Protein AF-A0A952UAF5-F1 (afdb_monomer)

pLDDT: mean 77.34, std 15.53, range [44.44, 97.75]

Structure (mmCIF, N/CA/C/O backbone):
data_AF-A0A952UAF5-F1
#
_entry.id   AF-A0A952UAF5-F1
#
loop_
_atom_site.group_PDB
_atom_site.id
_atom_site.type_symbol
_atom_site.label_atom_id
_atom_site.label_alt_id
_atom_site.label_comp_id
_atom_site.label_asym_id
_atom_site.label_entity_id
_atom_site.label_seq_id
_atom_site.pdbx_PDB_ins_code
_atom_site.Cartn_x
_atom_site.Cartn_y
_atom_site.Cartn_z
_atom_site.occupancy
_atom_site.B_iso_or_equiv
_atom_site.auth_seq_id
_atom_site.auth_comp_id
_atom_site.auth_asym_id
_atom_site.auth_atom_id
_atom_site.pdbx_PDB_model_num
ATOM 1 N N . MET A 1 1 ? -40.454 22.229 31.093 1.00 59.84 1 MET A N 1
ATOM 2 C CA . MET A 1 1 ? -40.268 20.879 30.521 1.00 59.84 1 MET A CA 1
ATOM 3 C C . MET A 1 1 ? -39.071 20.956 29.584 1.00 59.84 1 MET A C 1
ATOM 5 O O . MET A 1 1 ? -39.206 21.376 28.447 1.00 59.84 1 MET A O 1
ATOM 9 N N . THR A 1 2 ? -37.873 20.735 30.117 1.00 60.53 2 THR A N 1
ATOM 10 C CA . THR A 1 2 ? -36.598 20.892 29.404 1.00 60.53 2 THR A CA 1
ATOM 11 C C . THR A 1 2 ? -36.138 19.525 28.920 1.00 60.53 2 THR A C 1
ATOM 13 O O . THR A 1 2 ? -35.798 18.661 29.723 1.00 60.53 2 THR A O 1
ATOM 16 N N . THR A 1 3 ? -36.164 19.313 27.608 1.00 67.00 3 THR A N 1
ATOM 17 C CA . THR A 1 3 ? -35.594 18.133 26.954 1.00 67.00 3 THR A CA 1
ATOM 18 C C . THR A 1 3 ? -34.072 18.268 26.954 1.00 67.00 3 THR A C 1
ATOM 20 O O . THR A 1 3 ? -33.513 18.922 26.073 1.00 67.00 3 THR A O 1
ATOM 23 N N . GLU A 1 4 ? -33.388 17.705 27.955 1.00 57.34 4 GLU A N 1
ATOM 24 C CA . GLU A 1 4 ? -31.940 17.503 27.848 1.00 57.34 4 GLU A CA 1
ATOM 25 C C . GLU A 1 4 ? -31.680 16.576 26.643 1.00 57.34 4 GLU A C 1
ATOM 27 O O . GLU A 1 4 ? -32.235 15.474 26.590 1.00 57.34 4 GLU A O 1
ATOM 32 N N . PRO A 1 5 ? -30.872 16.992 25.650 1.00 66.62 5 PRO A N 1
ATOM 33 C CA . PRO A 1 5 ? -30.435 16.081 24.605 1.00 66.62 5 PRO A CA 1
ATOM 34 C C . PRO A 1 5 ? -29.603 14.964 25.253 1.00 66.62 5 PRO A C 1
ATOM 36 O O . PRO A 1 5 ? -28.838 15.243 26.181 1.00 66.62 5 PRO A O 1
ATOM 39 N N . PRO A 1 6 ? -29.722 13.704 24.800 1.00 64.06 6 PRO A N 1
ATOM 40 C CA . PRO A 1 6 ? -29.033 12.588 25.433 1.00 64.06 6 PRO A CA 1
ATOM 41 C C . PRO A 1 6 ? -27.515 12.806 25.401 1.00 64.06 6 PRO A C 1
ATOM 43 O O . PRO A 1 6 ? -26.874 12.718 24.349 1.00 64.06 6 PRO A O 1
ATOM 46 N N . ARG A 1 7 ? -26.961 13.101 26.585 1.00 62.56 7 ARG A N 1
ATOM 47 C CA . ARG A 1 7 ? -25.530 13.134 26.888 1.00 62.56 7 ARG A CA 1
ATOM 48 C C . ARG A 1 7 ? -24.892 11.793 26.537 1.00 62.56 7 ARG A C 1
ATOM 50 O O . ARG A 1 7 ? -25.399 10.728 26.877 1.00 62.56 7 ARG A O 1
ATOM 57 N N . ASP A 1 8 ? -23.734 11.897 25.898 1.00 54.72 8 ASP A N 1
ATOM 58 C CA . ASP A 1 8 ? -22.646 10.931 25.962 1.00 54.72 8 ASP A CA 1
ATOM 59 C C . ASP A 1 8 ? -22.986 9.482 25.605 1.00 54.72 8 ASP A C 1
ATOM 61 O O . ASP A 1 8 ? -22.924 8.560 26.420 1.00 54.72 8 ASP A O 1
ATOM 65 N N . ARG A 1 9 ? -23.091 9.223 24.294 1.00 57.31 9 ARG A N 1
ATOM 66 C CA . ARG A 1 9 ? -22.448 8.009 23.772 1.00 57.31 9 ARG A CA 1
ATOM 67 C C . ARG A 1 9 ? -20.955 8.155 24.038 1.00 57.31 9 ARG A C 1
ATOM 69 O O . ARG A 1 9 ? -20.233 8.688 23.196 1.00 57.31 9 ARG A O 1
ATOM 76 N N . ALA A 1 10 ? -20.540 7.726 25.228 1.00 51.97 10 ALA A N 1
ATOM 77 C CA . ALA A 1 10 ? -19.164 7.642 25.677 1.00 51.97 10 ALA A CA 1
ATOM 78 C C . ALA A 1 10 ? -18.292 7.208 24.498 1.00 51.97 10 ALA A C 1
ATOM 80 O O . ALA A 1 10 ? -18.391 6.080 24.001 1.00 51.97 10 ALA A O 1
ATOM 81 N N . GLN A 1 11 ? -17.506 8.155 23.990 1.00 57.12 11 GLN A N 1
ATOM 82 C CA . GLN A 1 11 ? -16.580 7.929 22.898 1.00 57.12 11 GLN A CA 1
ATOM 83 C C . GLN A 1 11 ? -15.496 7.019 23.456 1.00 57.12 11 GLN A C 1
ATOM 85 O O . GLN A 1 11 ? -14.495 7.488 23.989 1.00 57.12 11 GLN A O 1
ATOM 90 N N . ARG A 1 12 ? -15.730 5.702 23.413 1.00 60.28 12 ARG A N 1
ATOM 91 C CA . ARG A 1 12 ? -14.706 4.729 23.778 1.00 60.28 12 ARG A CA 1
ATOM 92 C C . ARG A 1 12 ? -13.458 5.097 22.975 1.00 60.28 12 ARG A C 1
ATOM 94 O O . ARG A 1 12 ? -13.582 5.243 21.754 1.00 60.28 12 ARG A O 1
ATOM 101 N N . PRO A 1 13 ? -12.298 5.290 23.624 1.00 64.38 13 PRO A N 1
ATOM 102 C CA . PRO A 1 13 ? -11.090 5.676 22.919 1.00 64.38 13 PRO A CA 1
ATOM 103 C C . PRO A 1 13 ? -10.838 4.645 21.821 1.00 64.38 13 PRO A C 1
ATOM 105 O O . PRO A 1 13 ? -10.701 3.450 22.095 1.00 64.38 13 PRO A O 1
ATOM 108 N N . LEU A 1 14 ? -10.850 5.103 20.566 1.00 69.25 14 LEU A N 1
ATOM 109 C CA . LEU A 1 14 ? -10.551 4.281 19.399 1.00 69.25 14 LEU A CA 1
ATOM 110 C C . LEU A 1 14 ? -9.055 3.967 19.437 1.00 69.25 14 LEU A C 1
ATOM 112 O O . LEU A 1 14 ? -8.244 4.630 18.798 1.00 69.25 14 LEU A O 1
ATOM 116 N N . ARG A 1 15 ? -8.672 2.976 20.243 1.00 79.31 15 ARG A N 1
ATOM 117 C CA . ARG A 1 15 ? -7.302 2.476 20.274 1.00 79.31 15 ARG A CA 1
ATOM 118 C C . ARG A 1 15 ? -7.029 1.771 18.951 1.00 79.31 15 ARG A C 1
ATOM 120 O O . ARG A 1 15 ? -7.665 0.761 18.640 1.00 79.31 15 ARG A O 1
ATOM 127 N N . VAL A 1 16 ? -6.109 2.329 18.163 1.00 79.50 16 VAL A N 1
ATOM 128 C CA . VAL A 1 16 ? -5.580 1.652 16.977 1.00 79.50 16 VAL A CA 1
ATOM 129 C C . VAL A 1 16 ? -4.861 0.395 17.463 1.00 79.50 16 VAL A C 1
ATOM 131 O O . VAL A 1 16 ? -3.993 0.504 18.333 1.00 79.50 16 VAL A O 1
ATOM 134 N N . PRO A 1 17 ? -5.195 -0.796 16.953 1.00 86.44 17 PRO A N 1
ATOM 135 C CA . PRO A 1 17 ? -4.418 -1.973 17.287 1.00 86.44 17 PRO A CA 1
ATOM 136 C C . PRO A 1 17 ? -3.000 -1.841 16.713 1.00 86.44 17 PRO A C 1
ATOM 138 O O . PRO A 1 17 ? -2.826 -1.487 15.549 1.00 86.44 17 PRO A O 1
ATOM 141 N N . TRP A 1 18 ? -1.981 -2.135 17.521 1.00 88.62 18 TRP A N 1
ATOM 142 C CA . TRP A 1 18 ? -0.565 -1.991 17.146 1.00 88.62 18 TRP A CA 1
ATOM 143 C C . TRP A 1 18 ? -0.175 -2.805 15.900 1.00 88.62 18 TRP A C 1
ATOM 145 O O . TRP A 1 18 ? 0.669 -2.376 15.121 1.00 88.62 18 TRP A O 1
ATOM 155 N N . TRP A 1 19 ? -0.823 -3.948 15.655 1.00 87.88 19 TRP A N 1
ATOM 156 C CA . TRP A 1 19 ? -0.557 -4.761 14.467 1.00 87.88 19 TRP A CA 1
ATOM 157 C C . TRP A 1 19 ? -0.957 -4.049 13.164 1.00 87.88 19 TRP A C 1
ATOM 159 O O . TRP A 1 19 ? -0.314 -4.260 12.141 1.00 87.88 19 TRP A O 1
ATOM 169 N N . LEU A 1 20 ? -1.970 -3.169 13.189 1.00 88.19 20 LEU A N 1
ATOM 170 C CA . LEU A 1 20 ? -2.389 -2.407 12.006 1.00 88.19 20 LEU A CA 1
ATOM 171 C C . LEU A 1 20 ? -1.316 -1.392 11.608 1.00 88.19 20 LEU A C 1
ATOM 173 O O . LEU A 1 20 ? -1.075 -1.173 10.426 1.00 88.19 20 LEU A O 1
ATOM 177 N N . TRP A 1 21 ? -0.637 -0.813 12.598 1.00 90.88 21 TRP A N 1
ATOM 178 C CA . TRP A 1 21 ? 0.505 0.064 12.374 1.00 90.88 21 TRP A CA 1
ATOM 179 C C . TRP A 1 21 ? 1.653 -0.647 11.682 1.00 90.88 21 TRP A C 1
ATOM 181 O O . TRP A 1 21 ? 2.178 -0.148 10.690 1.00 90.88 21 TRP A O 1
ATOM 191 N N . ILE A 1 22 ? 2.002 -1.831 12.182 1.00 90.75 22 ILE A N 1
ATOM 192 C CA . ILE A 1 22 ? 3.043 -2.655 11.574 1.00 90.75 22 ILE A CA 1
ATOM 193 C C . ILE A 1 22 ? 2.645 -3.038 10.152 1.00 90.75 22 ILE A C 1
ATOM 195 O O . ILE A 1 22 ? 3.459 -2.888 9.250 1.00 90.75 22 ILE A O 1
ATOM 199 N N . ALA A 1 23 ? 1.395 -3.452 9.929 1.00 88.62 23 ALA A N 1
ATOM 200 C CA . ALA A 1 23 ? 0.910 -3.778 8.593 1.00 88.62 23 ALA A CA 1
ATOM 201 C C . ALA A 1 23 ? 1.068 -2.592 7.628 1.00 88.62 23 ALA A C 1
ATOM 203 O O . ALA A 1 23 ? 1.625 -2.758 6.548 1.00 88.62 23 ALA A O 1
ATOM 204 N N . LEU A 1 24 ? 0.658 -1.382 8.025 1.00 92.75 24 LEU A N 1
ATOM 205 C CA . LEU A 1 24 ? 0.815 -0.188 7.189 1.00 92.75 24 LEU A CA 1
ATOM 206 C C . LEU A 1 24 ? 2.280 0.142 6.902 1.00 92.75 24 LEU A C 1
ATOM 208 O O . LEU A 1 24 ? 2.617 0.423 5.755 1.00 92.75 24 LEU A O 1
ATOM 212 N N . LEU A 1 25 ? 3.151 0.073 7.910 1.00 92.62 25 LEU A N 1
ATOM 213 C CA . LEU A 1 25 ? 4.583 0.319 7.731 1.00 92.62 25 LEU A CA 1
ATOM 214 C C . LEU A 1 25 ? 5.225 -0.705 6.793 1.00 92.62 25 LEU A C 1
ATOM 216 O O . LEU A 1 25 ? 5.987 -0.323 5.909 1.00 92.62 25 LEU A O 1
ATOM 220 N N . VAL A 1 26 ? 4.887 -1.986 6.946 1.00 91.12 26 VAL A N 1
ATOM 221 C CA . VAL A 1 26 ? 5.370 -3.059 6.070 1.00 91.12 26 VAL A CA 1
ATOM 222 C C . VAL A 1 26 ? 4.901 -2.835 4.636 1.00 91.12 26 VAL A C 1
ATOM 224 O O . VAL A 1 26 ? 5.706 -2.947 3.717 1.00 91.12 26 VAL A O 1
ATOM 227 N N . LEU A 1 27 ? 3.634 -2.464 4.426 1.00 92.19 27 LEU A N 1
ATOM 228 C CA . LEU A 1 27 ? 3.119 -2.172 3.088 1.00 92.19 27 LEU A CA 1
ATOM 229 C C . LEU A 1 27 ? 3.809 -0.951 2.467 1.00 92.19 27 LEU A C 1
ATOM 231 O O . LEU A 1 27 ? 4.223 -1.006 1.312 1.00 92.19 27 LEU A O 1
ATOM 235 N N . VAL A 1 28 ? 3.994 0.133 3.223 1.00 95.44 28 VAL A N 1
ATOM 236 C CA . VAL A 1 28 ? 4.730 1.321 2.756 1.00 95.44 28 VAL A CA 1
ATOM 237 C C . VAL A 1 28 ? 6.167 0.956 2.377 1.00 95.44 28 VAL A C 1
ATOM 239 O O . VAL A 1 28 ? 6.628 1.326 1.296 1.00 95.44 28 VAL A O 1
ATOM 242 N N . ALA A 1 29 ? 6.861 0.189 3.221 1.00 91.75 29 ALA A N 1
ATOM 243 C CA . ALA A 1 29 ? 8.215 -0.278 2.946 1.00 91.75 29 ALA A CA 1
ATOM 244 C C . ALA A 1 29 ? 8.268 -1.161 1.691 1.00 91.75 29 ALA A C 1
ATOM 246 O O . ALA A 1 29 ? 9.120 -0.939 0.836 1.00 91.75 29 ALA A O 1
ATOM 247 N N . ALA A 1 30 ? 7.331 -2.100 1.532 1.00 90.25 30 ALA A N 1
ATOM 248 C CA . ALA A 1 30 ? 7.257 -2.977 0.366 1.00 90.25 30 ALA A CA 1
ATOM 249 C C . ALA A 1 30 ? 7.088 -2.189 -0.945 1.00 90.25 30 ALA A C 1
ATOM 251 O O . ALA A 1 30 ? 7.862 -2.394 -1.877 1.00 90.25 30 ALA A O 1
ATOM 252 N N . ASN A 1 31 ? 6.153 -1.232 -0.993 1.00 93.75 31 ASN A N 1
ATOM 253 C CA . ASN A 1 31 ? 5.959 -0.388 -2.180 1.00 93.75 31 ASN A CA 1
ATOM 254 C C . ASN A 1 31 ? 7.174 0.528 -2.430 1.00 93.75 31 ASN A C 1
ATOM 256 O O . ASN A 1 31 ? 7.533 0.792 -3.573 1.00 93.75 31 ASN A O 1
ATOM 260 N N . THR A 1 32 ? 7.849 0.994 -1.375 1.00 95.06 32 THR A N 1
ATOM 261 C CA . THR A 1 32 ? 9.071 1.805 -1.512 1.00 95.06 32 THR A CA 1
ATOM 262 C C . THR A 1 32 ? 10.219 0.984 -2.099 1.00 95.06 32 THR A C 1
ATOM 264 O O . THR A 1 32 ? 10.915 1.450 -2.999 1.00 95.06 32 THR A O 1
ATOM 267 N N . ILE A 1 33 ? 10.397 -0.254 -1.631 1.00 91.62 33 ILE A N 1
ATOM 268 C CA . ILE A 1 33 ? 11.373 -1.196 -2.190 1.00 91.62 33 ILE A CA 1
ATOM 269 C C . ILE A 1 33 ? 11.048 -1.474 -3.660 1.00 91.62 33 ILE A C 1
ATOM 271 O O . ILE A 1 33 ? 11.956 -1.445 -4.485 1.00 91.62 33 ILE A O 1
ATOM 275 N N . GLU A 1 34 ? 9.775 -1.678 -4.013 1.00 89.31 34 GLU A N 1
ATOM 276 C CA . GLU A 1 34 ? 9.351 -1.861 -5.407 1.00 89.31 34 GLU A CA 1
ATOM 277 C C . GLU A 1 34 ? 9.736 -0.668 -6.294 1.00 89.31 34 GLU A C 1
ATOM 279 O O . GLU A 1 34 ? 10.281 -0.868 -7.382 1.00 89.31 34 GLU A O 1
ATOM 284 N N . ILE A 1 35 ? 9.529 0.566 -5.822 1.00 93.75 35 ILE A N 1
ATOM 285 C CA . ILE A 1 35 ? 9.955 1.783 -6.531 1.00 93.75 35 ILE A CA 1
ATOM 286 C C . ILE A 1 35 ? 11.472 1.781 -6.737 1.00 93.75 35 ILE A C 1
ATOM 288 O O . ILE A 1 35 ? 11.936 1.956 -7.862 1.00 93.75 35 ILE A O 1
ATOM 292 N N . VAL A 1 36 ? 12.248 1.554 -5.672 1.00 95.19 36 VAL A N 1
ATOM 293 C CA . VAL A 1 36 ? 13.719 1.565 -5.727 1.00 95.19 36 VAL A CA 1
ATOM 294 C C . VAL A 1 36 ? 14.244 0.501 -6.688 1.00 95.19 36 VAL A C 1
ATOM 296 O O . VAL A 1 36 ? 15.105 0.801 -7.512 1.00 95.19 36 VAL A O 1
ATOM 299 N N . VAL A 1 37 ? 13.708 -0.720 -6.621 1.00 89.69 37 VAL A N 1
ATOM 300 C CA . VAL A 1 37 ? 14.077 -1.821 -7.521 1.00 89.69 37 VAL A CA 1
ATOM 301 C C . VAL A 1 37 ? 13.706 -1.495 -8.964 1.00 89.69 37 VAL A C 1
ATOM 303 O O . VAL A 1 37 ? 14.500 -1.737 -9.868 1.00 89.69 37 VAL A O 1
ATOM 306 N N . THR A 1 38 ? 12.529 -0.916 -9.203 1.00 89.88 38 THR A N 1
ATOM 307 C CA . THR A 1 38 ? 12.096 -0.550 -10.560 1.00 89.88 38 THR A CA 1
ATOM 308 C C . THR A 1 38 ? 13.000 0.528 -11.154 1.00 89.88 38 THR A C 1
ATOM 310 O O . THR A 1 38 ? 13.418 0.409 -12.300 1.00 89.88 38 THR A O 1
ATOM 313 N N . ILE A 1 39 ? 13.363 1.548 -10.371 1.00 93.19 39 ILE A N 1
ATOM 314 C CA . ILE A 1 39 ? 14.267 2.614 -10.818 1.00 93.19 39 ILE A CA 1
ATOM 315 C C . ILE A 1 39 ? 15.674 2.062 -11.077 1.00 93.19 39 ILE A C 1
ATOM 317 O O . ILE A 1 39 ? 16.268 2.368 -12.109 1.00 93.19 39 ILE A O 1
ATOM 321 N N . SER A 1 40 ? 16.208 1.224 -10.181 1.00 93.06 40 SER A N 1
ATOM 322 C CA . SER A 1 40 ? 17.565 0.679 -10.328 1.00 93.06 40 SER A CA 1
ATOM 323 C C . SER A 1 40 ? 17.696 -0.314 -11.484 1.00 93.06 40 SER A C 1
ATOM 325 O O . SER A 1 40 ? 18.778 -0.458 -12.050 1.00 93.06 40 SER A O 1
ATOM 327 N N . THR A 1 41 ? 16.598 -0.963 -11.875 1.00 89.31 41 THR A N 1
ATOM 328 C CA . THR A 1 41 ? 16.549 -1.901 -13.006 1.00 89.31 41 THR A CA 1
ATOM 329 C C . THR A 1 41 ? 15.972 -1.287 -14.283 1.00 89.31 41 THR A C 1
ATOM 331 O O . THR A 1 41 ? 15.833 -1.993 -15.281 1.00 89.31 41 THR A O 1
ATOM 334 N N . ASN A 1 42 ? 15.687 0.022 -14.298 1.00 88.12 42 ASN A N 1
ATOM 335 C CA . ASN A 1 42 ? 14.967 0.676 -15.392 1.00 88.12 42 ASN A CA 1
ATOM 336 C C . ASN A 1 42 ? 15.629 0.467 -16.763 1.00 88.12 42 ASN A C 1
ATOM 338 O O . ASN A 1 42 ? 14.955 0.105 -17.717 1.00 88.12 42 ASN A O 1
ATOM 342 N N . ALA A 1 43 ? 16.958 0.593 -16.844 1.00 85.31 43 ALA A N 1
ATOM 343 C CA . ALA A 1 43 ? 17.696 0.403 -18.097 1.00 85.31 43 ALA A CA 1
ATOM 344 C C . ALA A 1 43 ? 17.560 -1.019 -18.675 1.00 85.31 43 ALA A C 1
ATOM 346 O O . ALA A 1 43 ? 17.560 -1.203 -19.889 1.00 85.31 43 ALA A O 1
ATOM 347 N N . VAL A 1 44 ? 17.425 -2.030 -17.809 1.00 84.00 44 VAL A N 1
ATOM 348 C CA . VAL A 1 44 ? 17.187 -3.419 -18.227 1.00 84.00 44 VAL A CA 1
ATOM 349 C C . VAL A 1 44 ? 15.731 -3.589 -18.662 1.00 84.00 44 VAL A C 1
ATOM 351 O O . VAL A 1 44 ? 15.465 -4.219 -19.683 1.00 84.00 44 VAL A O 1
ATOM 354 N N . LEU A 1 45 ? 14.789 -2.997 -17.924 1.00 78.25 45 LEU A N 1
ATOM 355 C CA . LEU A 1 45 ? 13.358 -3.072 -18.225 1.00 78.25 45 LEU A CA 1
ATOM 356 C C . LEU A 1 45 ? 12.987 -2.367 -19.537 1.00 78.25 45 LEU A C 1
ATOM 358 O O . LEU A 1 45 ? 12.167 -2.900 -20.277 1.00 78.25 45 LEU A O 1
ATOM 362 N N . ASP A 1 46 ? 13.623 -1.238 -19.853 1.00 81.94 46 ASP A N 1
ATOM 363 C CA . ASP A 1 46 ? 13.397 -0.482 -21.094 1.00 81.94 46 ASP A CA 1
ATOM 364 C C . ASP A 1 46 ? 13.827 -1.263 -22.351 1.00 81.94 46 ASP A C 1
ATOM 366 O O . ASP A 1 46 ? 13.337 -0.999 -23.447 1.00 81.94 46 ASP A O 1
ATOM 370 N N . SER A 1 47 ? 14.720 -2.249 -22.203 1.00 82.88 47 SER A N 1
ATOM 371 C CA . SER A 1 47 ? 15.157 -3.117 -23.307 1.00 82.88 47 SER A CA 1
ATOM 372 C C . SER A 1 47 ? 14.208 -4.287 -23.588 1.00 82.88 47 SER A C 1
ATOM 374 O O . SER A 1 47 ? 14.283 -4.913 -24.647 1.00 82.88 47 SER A O 1
ATOM 376 N N . LEU A 1 48 ? 13.314 -4.602 -22.647 1.00 79.06 48 LEU A N 1
ATOM 377 C CA . LEU A 1 48 ? 12.360 -5.694 -22.776 1.00 79.06 48 LEU A CA 1
ATOM 378 C C . LEU A 1 48 ? 11.072 -5.173 -23.434 1.00 79.06 48 LEU A C 1
ATOM 380 O O . LEU A 1 48 ? 10.594 -4.099 -23.070 1.00 79.06 48 LEU A O 1
ATOM 384 N N . PRO A 1 49 ? 10.442 -5.932 -24.352 1.00 79.00 49 PRO A N 1
ATOM 385 C CA . PRO A 1 49 ? 9.149 -5.580 -24.937 1.00 79.00 49 PRO A CA 1
ATOM 386 C C . PRO A 1 49 ? 8.023 -5.833 -23.922 1.00 79.00 49 PRO A C 1
ATOM 388 O O . PRO A 1 49 ? 7.179 -6.716 -24.088 1.00 79.00 49 PRO A O 1
ATOM 391 N N . LEU A 1 50 ? 8.049 -5.099 -22.813 1.00 75.00 50 LEU A N 1
ATOM 392 C CA . LEU A 1 50 ? 7.055 -5.199 -21.760 1.00 75.00 50 LEU A CA 1
ATOM 393 C C . LEU A 1 50 ? 5.789 -4.441 -22.177 1.00 75.00 50 LEU A C 1
ATOM 395 O O . LEU A 1 50 ? 5.874 -3.341 -22.722 1.00 75.00 50 LEU A O 1
ATOM 399 N N . PRO A 1 51 ? 4.596 -4.974 -21.866 1.00 75.19 51 PRO A N 1
ATOM 400 C CA . PRO A 1 51 ? 3.332 -4.307 -22.178 1.00 75.19 51 PRO A CA 1
ATOM 401 C C . PRO A 1 51 ? 3.102 -3.013 -21.378 1.00 75.19 51 PRO A C 1
ATOM 403 O O . PRO A 1 51 ? 2.139 -2.298 -21.644 1.00 75.19 51 PRO A O 1
ATOM 406 N N . PHE A 1 52 ? 3.959 -2.701 -20.398 1.00 75.31 52 PHE A N 1
ATOM 407 C CA . PHE A 1 52 ? 3.825 -1.534 -19.532 1.00 75.31 52 PHE A CA 1
ATOM 408 C C . PHE A 1 52 ? 5.174 -0.862 -19.284 1.00 75.31 52 PHE A C 1
ATOM 410 O O . PHE A 1 52 ? 6.176 -1.531 -19.038 1.00 75.31 52 PHE A O 1
ATOM 417 N N . SER A 1 53 ? 5.163 0.473 -19.272 1.00 87.44 53 SER A N 1
ATOM 418 C CA . SER A 1 53 ? 6.333 1.289 -18.943 1.00 87.44 53 SER A CA 1
ATOM 419 C C . SER A 1 53 ? 6.727 1.132 -17.463 1.00 87.44 53 SER A C 1
ATOM 421 O O . SER A 1 53 ? 5.844 1.161 -16.594 1.00 87.44 53 SER A O 1
ATOM 423 N N . PRO A 1 54 ? 8.030 1.060 -17.135 1.00 87.94 54 PRO A N 1
ATOM 424 C CA . PRO A 1 54 ? 8.514 1.127 -15.754 1.00 87.94 54 PRO A CA 1
ATOM 425 C C . PRO A 1 54 ? 8.018 2.365 -14.992 1.00 87.94 54 PRO A C 1
ATOM 427 O O . PRO A 1 54 ? 7.738 2.287 -13.795 1.00 87.94 54 PRO A O 1
ATOM 430 N N . ALA A 1 55 ? 7.811 3.489 -15.687 1.00 90.44 55 ALA A N 1
ATOM 431 C CA . ALA A 1 55 ? 7.251 4.699 -15.093 1.00 90.44 55 ALA A CA 1
ATOM 432 C C . ALA A 1 55 ? 5.839 4.463 -14.532 1.00 90.44 55 ALA A C 1
ATOM 434 O O . ALA A 1 55 ? 5.517 4.946 -13.448 1.00 90.44 55 ALA A O 1
ATOM 435 N N . ALA A 1 56 ? 5.011 3.663 -15.216 1.00 89.44 56 ALA A N 1
ATOM 436 C CA . ALA A 1 56 ? 3.672 3.323 -14.738 1.00 89.44 56 ALA A CA 1
ATOM 437 C C . ALA A 1 56 ? 3.722 2.511 -13.432 1.00 89.44 56 ALA A C 1
ATOM 439 O O . ALA A 1 56 ? 2.921 2.763 -12.533 1.00 89.44 56 ALA A O 1
ATOM 440 N N . ARG A 1 57 ? 4.695 1.595 -13.289 1.00 89.38 57 ARG A N 1
ATOM 441 C CA . ARG A 1 57 ? 4.946 0.867 -12.029 1.00 89.38 57 ARG A CA 1
ATOM 442 C C . ARG A 1 57 ? 5.334 1.803 -10.894 1.00 89.38 57 ARG A C 1
ATOM 444 O O . ARG A 1 57 ? 4.741 1.726 -9.822 1.00 89.38 57 ARG A O 1
ATOM 451 N N . VAL A 1 58 ? 6.270 2.719 -11.138 1.00 93.69 58 VAL A N 1
ATOM 452 C CA . VAL A 1 58 ? 6.704 3.692 -10.124 1.00 93.69 58 VAL A CA 1
ATOM 453 C C . VAL A 1 58 ? 5.546 4.589 -9.683 1.00 93.69 58 VAL A C 1
ATOM 455 O O . VAL A 1 58 ? 5.354 4.790 -8.486 1.00 93.69 58 VAL A O 1
ATOM 458 N N . ILE A 1 59 ? 4.736 5.087 -10.623 1.00 95.12 59 ILE A N 1
ATOM 459 C CA . ILE A 1 59 ? 3.562 5.918 -10.316 1.00 95.12 59 ILE A CA 1
ATOM 460 C C . ILE A 1 59 ? 2.526 5.125 -9.511 1.00 95.12 59 ILE A C 1
ATOM 462 O O . ILE A 1 59 ? 1.982 5.640 -8.530 1.00 95.12 59 ILE A O 1
ATOM 466 N N . PHE A 1 60 ? 2.263 3.872 -9.891 1.00 92.50 60 PHE A N 1
ATOM 467 C CA . PHE A 1 60 ? 1.315 3.007 -9.192 1.00 92.50 60 PHE A CA 1
ATOM 468 C C . PHE A 1 60 ? 1.746 2.749 -7.742 1.00 92.50 60 PHE A C 1
ATOM 470 O O . PHE A 1 60 ? 0.989 3.036 -6.812 1.00 92.50 60 PHE A O 1
ATOM 477 N N . ALA A 1 61 ? 2.984 2.294 -7.533 1.00 93.50 61 ALA A N 1
ATOM 478 C CA . ALA A 1 61 ? 3.529 2.061 -6.199 1.00 93.50 61 ALA A CA 1
ATOM 479 C C . ALA A 1 61 ? 3.605 3.366 -5.381 1.00 93.50 61 ALA A C 1
ATOM 481 O O . ALA A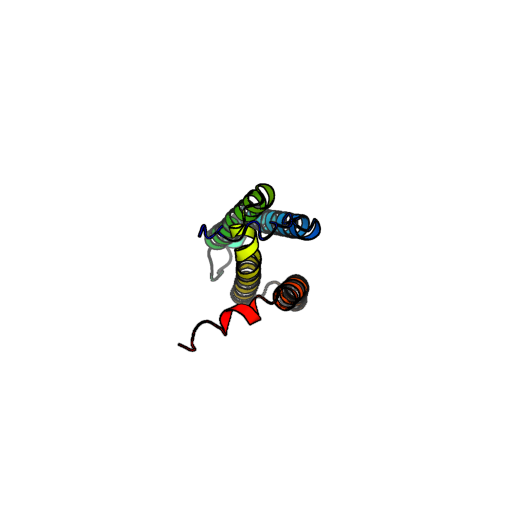 1 61 ? 3.217 3.395 -4.212 1.00 93.50 61 ALA A O 1
ATOM 482 N N . GLY A 1 62 ? 4.015 4.481 -5.997 1.00 97.00 62 GLY A N 1
ATOM 483 C CA . GLY A 1 62 ? 4.088 5.797 -5.351 1.00 97.00 62 GLY A CA 1
ATOM 484 C C . GLY A 1 62 ? 2.725 6.329 -4.900 1.00 97.00 62 GLY A C 1
ATOM 485 O O . GLY A 1 62 ? 2.604 6.917 -3.820 1.00 97.00 62 GLY A O 1
ATOM 486 N N . THR A 1 63 ? 1.675 6.060 -5.680 1.00 97.19 63 THR A N 1
ATOM 487 C CA . THR A 1 63 ? 0.288 6.369 -5.302 1.00 97.19 63 THR A CA 1
ATOM 488 C C . THR A 1 63 ? -0.088 5.631 -4.020 1.00 97.19 63 THR A C 1
ATOM 490 O O . THR A 1 63 ? -0.579 6.246 -3.071 1.00 97.19 63 THR A O 1
ATOM 493 N N . TRP A 1 64 ? 0.207 4.332 -3.940 1.00 96.56 64 TRP A N 1
ATOM 494 C CA . TRP A 1 64 ? -0.103 3.534 -2.757 1.00 96.56 64 TRP A CA 1
ATOM 495 C C . TRP A 1 64 ? 0.745 3.884 -1.536 1.00 96.56 64 TRP A C 1
ATOM 497 O O . TRP A 1 64 ? 0.184 3.963 -0.444 1.00 96.56 64 TRP A O 1
ATOM 507 N N . VAL A 1 65 ? 2.040 4.184 -1.694 1.00 97.38 65 VAL A N 1
ATOM 508 C CA . VAL A 1 65 ? 2.873 4.729 -0.603 1.00 97.38 65 VAL A CA 1
ATOM 509 C C . VAL A 1 65 ? 2.212 5.968 -0.008 1.00 97.38 65 VAL A C 1
ATOM 511 O O . VAL A 1 65 ? 2.033 6.048 1.206 1.00 97.38 65 VAL A O 1
ATOM 514 N N . THR A 1 66 ? 1.789 6.902 -0.861 1.00 97.75 66 THR A N 1
ATOM 515 C CA . THR A 1 66 ? 1.171 8.163 -0.434 1.00 97.75 66 THR A CA 1
ATOM 516 C C . THR A 1 66 ? -0.149 7.910 0.296 1.00 97.75 66 THR A C 1
ATOM 518 O O . THR A 1 66 ? -0.347 8.407 1.405 1.00 97.75 66 THR A O 1
ATOM 521 N N . VAL A 1 67 ? -1.043 7.100 -0.282 1.00 97.06 67 VAL A N 1
ATOM 522 C CA . VAL A 1 67 ? -2.337 6.759 0.329 1.00 97.06 67 VAL A CA 1
ATOM 523 C C . VAL A 1 67 ? -2.134 6.086 1.688 1.00 97.06 67 VAL A C 1
ATOM 525 O O . VAL A 1 67 ? -2.700 6.536 2.685 1.00 97.06 67 VAL A O 1
ATOM 528 N N . LEU A 1 68 ? -1.303 5.044 1.763 1.00 95.75 68 LEU A N 1
ATOM 529 C CA . LEU A 1 68 ? -1.060 4.302 3.002 1.00 95.75 68 LEU A CA 1
ATOM 530 C C . LEU A 1 68 ? -0.406 5.180 4.073 1.00 95.75 68 LEU A C 1
ATOM 532 O O . LEU A 1 68 ? -0.788 5.102 5.241 1.00 95.75 68 LEU A O 1
ATOM 536 N N . PHE A 1 69 ? 0.521 6.057 3.683 1.00 96.50 69 PHE A N 1
ATOM 537 C CA . PHE A 1 69 ? 1.153 7.006 4.593 1.00 96.50 69 PHE A CA 1
ATOM 538 C C . PHE A 1 69 ? 0.144 8.013 5.161 1.00 96.50 69 PHE A C 1
ATOM 540 O O . PHE A 1 69 ? 0.101 8.211 6.376 1.00 96.50 69 PHE A O 1
ATOM 547 N N . ILE A 1 70 ? -0.731 8.584 4.320 1.00 96.88 70 ILE A N 1
ATOM 548 C CA . ILE A 1 70 ? -1.817 9.477 4.760 1.00 96.88 70 ILE A CA 1
ATOM 549 C C . ILE A 1 70 ? -2.723 8.764 5.769 1.00 96.88 70 ILE A C 1
ATOM 551 O O . ILE A 1 70 ? -3.054 9.336 6.808 1.00 96.88 70 ILE A O 1
ATOM 555 N N . TYR A 1 71 ? -3.107 7.513 5.498 1.00 93.56 71 TYR A N 1
ATOM 556 C CA . TYR A 1 71 ? -3.925 6.727 6.423 1.00 93.56 71 TYR A CA 1
ATOM 557 C C . TYR A 1 71 ? -3.196 6.401 7.725 1.00 93.56 71 TYR A C 1
ATOM 559 O O . TYR A 1 71 ? -3.812 6.487 8.786 1.00 93.56 71 TYR A O 1
ATOM 567 N N . GLY A 1 72 ? -1.899 6.092 7.665 1.00 93.94 72 GLY A N 1
ATOM 568 C CA . GLY A 1 72 ? -1.045 5.960 8.840 1.00 93.94 72 GLY A CA 1
ATOM 569 C C . GLY A 1 72 ? -1.111 7.227 9.687 1.00 93.94 72 GLY A C 1
ATOM 570 O O . GLY A 1 72 ? -1.641 7.205 10.794 1.00 93.94 72 GLY A O 1
ATOM 571 N N . VAL A 1 73 ? -0.694 8.371 9.142 1.00 95.81 73 VAL A N 1
ATOM 572 C CA . VAL A 1 73 ? -0.724 9.663 9.851 1.00 95.81 73 VAL A CA 1
ATOM 573 C C . VAL A 1 73 ? -2.124 9.983 10.393 1.00 95.81 73 VAL A C 1
ATOM 575 O O . VAL A 1 73 ? -2.270 10.403 11.540 1.00 95.81 73 VAL A O 1
ATOM 578 N N . ALA A 1 74 ? -3.184 9.735 9.624 1.00 94.12 74 ALA A N 1
ATOM 579 C CA . ALA A 1 74 ? -4.549 9.980 10.073 1.00 94.12 74 ALA A CA 1
ATOM 580 C C . ALA A 1 74 ? -4.973 9.064 11.239 1.00 94.12 74 ALA A C 1
ATOM 582 O O . ALA A 1 74 ? -5.679 9.524 12.142 1.00 94.12 74 ALA A O 1
ATOM 583 N N . LEU A 1 75 ? -4.526 7.803 11.266 1.00 91.19 75 LEU A N 1
ATOM 584 C CA . LEU A 1 75 ? -4.714 6.895 12.402 1.00 91.19 75 LEU A CA 1
ATOM 585 C C . LEU A 1 75 ? -3.888 7.324 13.622 1.00 91.19 75 LEU A C 1
ATOM 587 O O . LEU A 1 75 ? -4.383 7.200 14.743 1.00 91.19 75 LEU A O 1
ATOM 591 N N . TRP A 1 76 ? -2.687 7.889 13.431 1.00 92.38 76 TRP A N 1
ATOM 592 C CA . TRP A 1 76 ? -1.867 8.451 14.525 1.00 92.38 76 TRP A CA 1
ATOM 593 C C . TRP A 1 76 ? -2.582 9.602 15.205 1.00 92.38 76 TRP A C 1
ATOM 595 O O . TRP A 1 76 ? -2.692 9.656 16.426 1.00 92.38 76 TRP A O 1
ATOM 605 N N . LEU A 1 77 ? -3.163 10.472 14.384 1.00 93.56 77 LEU A N 1
ATOM 606 C CA . LEU A 1 77 ? -3.992 11.591 14.810 1.00 93.56 77 LEU A CA 1
ATOM 607 C C . LEU A 1 77 ? -5.408 11.162 15.240 1.00 93.56 77 LEU A C 1
ATOM 609 O O . LEU A 1 77 ? -6.273 12.017 15.428 1.00 93.56 77 LEU A O 1
ATOM 613 N N . GLN A 1 78 ? -5.671 9.854 15.353 1.00 89.81 78 GLN A N 1
ATOM 614 C CA . GLN A 1 78 ? -6.939 9.260 15.788 1.00 89.81 78 GLN A CA 1
ATOM 615 C C . GLN A 1 78 ? -8.169 9.790 15.025 1.00 89.81 78 GLN A C 1
ATOM 617 O O . GLN A 1 78 ? -9.276 9.902 15.564 1.00 89.81 78 GLN A O 1
ATOM 622 N N . ARG A 1 79 ? -8.008 10.118 13.737 1.00 89.38 79 ARG A N 1
ATOM 623 C CA . ARG A 1 79 ? -9.090 10.659 12.908 1.00 89.38 79 ARG A CA 1
ATOM 624 C C . ARG A 1 79 ? -10.141 9.579 12.647 1.00 89.38 79 ARG A C 1
ATOM 626 O O . ARG A 1 79 ? -9.861 8.544 12.050 1.00 89.38 79 ARG A O 1
ATOM 633 N N . ARG A 1 80 ? -11.396 9.846 13.028 1.00 84.75 80 ARG A N 1
ATOM 634 C CA . ARG A 1 80 ? -12.525 8.899 12.885 1.00 84.75 80 ARG A CA 1
ATOM 635 C C . ARG A 1 80 ? -12.746 8.406 11.456 1.00 84.75 80 ARG A C 1
ATOM 637 O O . ARG A 1 80 ? -13.118 7.252 11.263 1.00 84.75 80 ARG A O 1
ATOM 644 N N . TRP A 1 81 ? -12.532 9.271 10.465 1.00 88.75 81 TRP A N 1
ATOM 645 C CA . TRP A 1 81 ? -12.701 8.901 9.061 1.00 88.75 81 TRP A CA 1
ATOM 646 C C . TRP A 1 81 ? -11.672 7.846 8.632 1.00 88.75 81 TRP A C 1
ATOM 648 O O . TRP A 1 81 ? -12.037 6.918 7.918 1.00 88.75 81 TRP A O 1
ATOM 658 N N . ALA A 1 82 ? -10.435 7.907 9.137 1.00 90.56 82 ALA A N 1
ATOM 659 C CA . ALA A 1 82 ? -9.392 6.942 8.800 1.00 90.56 82 ALA A CA 1
ATOM 660 C C . ALA A 1 82 ? -9.779 5.533 9.259 1.00 90.56 82 ALA A C 1
ATOM 662 O O . ALA A 1 82 ? -9.700 4.585 8.487 1.00 90.56 82 ALA A O 1
ATOM 663 N N . PHE A 1 83 ? -10.321 5.405 10.473 1.00 84.69 83 PHE A N 1
ATOM 664 C CA . PHE A 1 83 ? -10.827 4.124 10.968 1.00 84.69 83 PHE A CA 1
ATOM 665 C C . PHE A 1 83 ? -11.979 3.563 10.147 1.00 84.69 83 PHE A C 1
ATOM 667 O O . PHE A 1 83 ? -12.087 2.348 10.061 1.00 84.69 83 PHE A O 1
ATOM 674 N N . ARG A 1 84 ? -12.844 4.418 9.587 1.00 87.00 84 ARG A N 1
ATOM 675 C CA . ARG A 1 84 ? -13.980 3.992 8.759 1.00 87.00 84 ARG A CA 1
ATOM 676 C C . ARG A 1 84 ? -13.526 3.516 7.380 1.00 87.00 84 ARG A C 1
ATOM 678 O O . ARG A 1 84 ? -14.081 2.556 6.859 1.00 87.00 84 ARG A O 1
ATOM 685 N N . TRP A 1 85 ? -12.529 4.179 6.805 1.00 89.81 85 TRP A N 1
ATOM 686 C CA . TRP A 1 85 ? -12.104 3.930 5.429 1.00 89.81 85 TRP A CA 1
ATOM 687 C C . TRP A 1 85 ? -10.882 3.016 5.298 1.00 89.81 85 TRP A C 1
ATOM 689 O O . TRP A 1 85 ? -10.614 2.534 4.204 1.00 89.81 85 TRP A O 1
ATOM 699 N N . ILE A 1 86 ? -10.177 2.693 6.386 1.00 89.69 86 ILE A N 1
ATOM 700 C CA . ILE A 1 86 ? -8.970 1.862 6.291 1.00 89.69 86 ILE A CA 1
ATOM 701 C C . ILE A 1 86 ? -9.250 0.466 5.724 1.00 89.69 86 ILE A C 1
ATOM 703 O O . ILE A 1 86 ? -8.496 -0.019 4.890 1.00 89.69 86 ILE A O 1
ATOM 707 N N . VAL A 1 87 ? -10.357 -0.168 6.116 1.00 86.69 87 VAL A N 1
ATOM 708 C CA . VAL A 1 87 ? -10.723 -1.505 5.624 1.00 86.69 87 VAL A CA 1
ATOM 709 C C . VAL A 1 87 ? -10.998 -1.506 4.114 1.00 86.69 87 VAL A C 1
ATOM 711 O O . VAL A 1 87 ? -10.359 -2.291 3.414 1.00 86.69 87 VAL A O 1
ATOM 714 N N . PRO A 1 88 ? -11.892 -0.653 3.565 1.00 89.56 88 PRO A N 1
ATOM 715 C CA . PRO A 1 88 ? -12.110 -0.629 2.121 1.00 89.56 88 PRO A CA 1
ATOM 716 C C . PRO A 1 88 ? -10.850 -0.226 1.346 1.00 89.56 88 PRO A C 1
ATOM 718 O O . PRO A 1 88 ? -10.615 -0.771 0.273 1.00 89.56 88 PRO A O 1
ATOM 721 N N . VAL A 1 89 ? -10.006 0.653 1.896 1.00 91.06 89 VAL A N 1
ATOM 722 C CA . VAL A 1 89 ? -8.734 1.030 1.261 1.00 91.06 89 VAL A CA 1
ATOM 723 C C . VAL A 1 89 ? -7.751 -0.134 1.214 1.00 91.06 89 VAL A C 1
ATOM 725 O O . VAL A 1 89 ? -7.158 -0.366 0.167 1.00 91.06 89 VAL A O 1
ATOM 728 N N . LEU A 1 90 ? -7.607 -0.904 2.294 1.00 88.75 90 LEU A N 1
ATOM 729 C CA . LEU A 1 90 ? -6.744 -2.089 2.301 1.00 88.75 90 LEU A CA 1
ATOM 730 C C . LEU A 1 90 ? -7.272 -3.197 1.377 1.00 88.75 90 LEU A C 1
ATOM 732 O O . LEU A 1 90 ? -6.480 -3.868 0.720 1.00 88.75 90 LEU A O 1
ATOM 736 N N . ASN A 1 91 ? -8.593 -3.353 1.261 1.00 84.75 91 ASN A N 1
ATOM 737 C CA . ASN A 1 91 ? -9.191 -4.263 0.280 1.00 84.75 91 ASN A CA 1
ATOM 738 C C . ASN A 1 91 ? -8.912 -3.810 -1.156 1.00 84.75 91 ASN A C 1
ATOM 740 O O . ASN A 1 91 ? -8.539 -4.627 -1.995 1.00 84.75 91 ASN A O 1
ATOM 744 N N . LEU A 1 92 ? -9.065 -2.514 -1.439 1.00 90.38 92 LEU A N 1
ATOM 745 C CA . LEU A 1 92 ? -8.756 -1.960 -2.753 1.00 90.38 92 LEU A CA 1
ATOM 746 C C . LEU A 1 92 ? -7.262 -2.099 -3.073 1.00 90.38 92 LEU A C 1
ATOM 748 O O . LEU A 1 92 ? -6.913 -2.461 -4.194 1.00 90.38 92 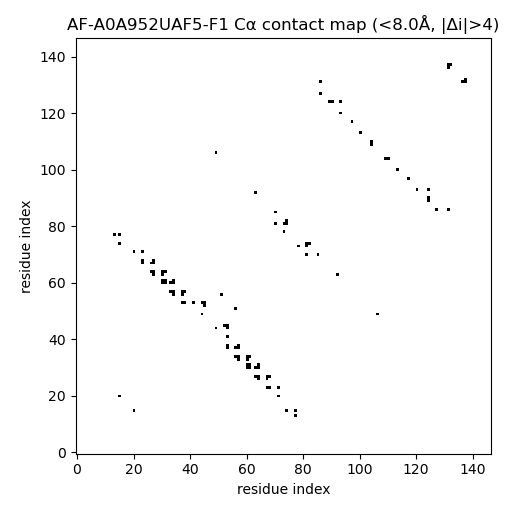LEU A O 1
ATOM 752 N N . TYR A 1 93 ? -6.389 -1.884 -2.087 1.00 89.88 93 TYR A N 1
ATOM 753 C CA . TYR A 1 93 ? -4.953 -2.124 -2.210 1.00 89.88 93 TYR A CA 1
ATOM 754 C C . TYR A 1 93 ? -4.678 -3.570 -2.623 1.00 89.88 93 TYR A C 1
ATOM 756 O O . TYR A 1 93 ? -4.083 -3.803 -3.669 1.00 89.88 93 TYR A O 1
ATOM 764 N N . ALA A 1 94 ? -5.189 -4.546 -1.870 1.00 87.12 94 ALA A N 1
ATOM 765 C CA . ALA A 1 94 ? -4.975 -5.955 -2.183 1.00 87.12 94 ALA A CA 1
ATOM 766 C C . ALA A 1 94 ? -5.529 -6.342 -3.564 1.00 87.12 94 ALA A C 1
ATOM 768 O O . ALA A 1 94 ? -4.843 -7.006 -4.339 1.00 87.12 94 ALA A O 1
ATOM 769 N N . LEU A 1 95 ? -6.742 -5.890 -3.901 1.00 86.50 95 LEU A N 1
ATOM 770 C CA . LEU A 1 95 ? -7.369 -6.178 -5.190 1.00 86.50 95 LEU A CA 1
ATOM 771 C C . LEU A 1 95 ? -6.557 -5.600 -6.353 1.00 86.50 95 LEU A C 1
ATOM 773 O O . LEU A 1 95 ? -6.271 -6.307 -7.316 1.00 86.50 95 LEU A O 1
ATOM 777 N N . THR A 1 96 ? -6.166 -4.328 -6.261 1.0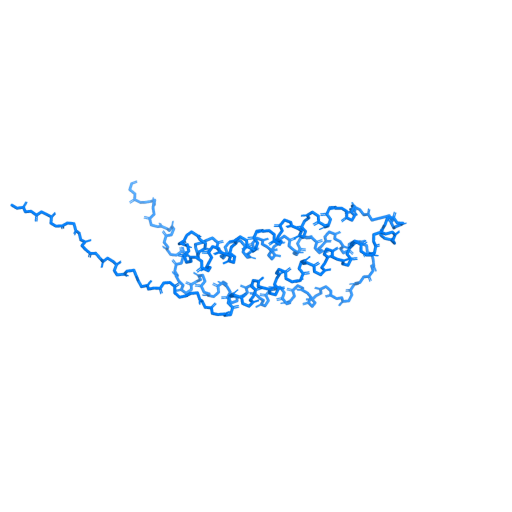0 87.62 96 THR A N 1
ATOM 778 C CA . THR A 1 96 ? -5.364 -3.684 -7.310 1.00 87.62 96 THR A CA 1
ATOM 779 C C . THR A 1 96 ? -3.996 -4.340 -7.450 1.00 87.62 96 THR A C 1
ATOM 781 O O . THR A 1 96 ? -3.549 -4.522 -8.575 1.00 87.62 96 THR A O 1
ATOM 784 N N . HIS A 1 97 ? -3.375 -4.785 -6.354 1.00 84.88 97 HIS A N 1
ATOM 785 C CA . HIS A 1 97 ? -2.110 -5.519 -6.400 1.00 84.88 97 HIS A CA 1
ATOM 786 C C . HIS A 1 97 ? -2.240 -6.874 -7.107 1.00 84.88 97 HIS A C 1
ATOM 788 O O . HIS A 1 97 ? -1.381 -7.231 -7.909 1.00 84.88 97 HIS A O 1
ATOM 794 N N . VAL A 1 98 ? -3.322 -7.618 -6.854 1.00 82.12 98 VAL A N 1
ATOM 795 C CA . VAL A 1 98 ? -3.605 -8.888 -7.545 1.00 82.12 98 VAL A CA 1
ATOM 796 C C . VAL A 1 98 ? -3.841 -8.649 -9.035 1.00 82.12 98 VAL A C 1
ATOM 798 O O . VAL A 1 98 ? -3.245 -9.330 -9.866 1.00 82.12 98 VAL A O 1
ATOM 801 N N . VAL A 1 99 ? -4.659 -7.653 -9.391 1.00 82.44 99 VAL A N 1
ATOM 802 C CA . VAL A 1 99 ? -4.895 -7.279 -10.796 1.00 82.44 99 VAL A CA 1
ATOM 803 C C . VAL A 1 99 ? -3.581 -6.887 -11.473 1.00 82.44 99 VAL A C 1
ATOM 805 O O . VAL A 1 99 ? -3.293 -7.359 -12.571 1.00 82.44 99 VAL A O 1
ATOM 808 N N . TRP A 1 100 ? -2.752 -6.085 -10.803 1.00 81.12 100 TRP A N 1
ATOM 809 C CA . TRP A 1 100 ? -1.438 -5.683 -11.295 1.00 81.12 100 TRP A CA 1
ATOM 810 C C . TRP A 1 100 ? -0.537 -6.898 -11.538 1.00 81.12 100 TRP A C 1
ATOM 812 O O . TRP A 1 100 ? 0.010 -7.051 -12.627 1.00 81.12 100 TRP A O 1
ATOM 822 N N . GLN A 1 101 ? -0.450 -7.826 -10.583 1.00 77.12 101 GLN A N 1
ATOM 823 C CA . GLN A 1 101 ? 0.320 -9.061 -10.747 1.00 77.12 101 GLN A CA 1
ATOM 824 C C . GLN A 1 101 ? -0.167 -9.910 -11.927 1.00 77.12 101 GLN A C 1
ATOM 826 O O . GLN A 1 101 ? 0.660 -10.414 -12.681 1.00 77.12 101 GLN A O 1
ATOM 831 N N . ILE A 1 102 ? -1.482 -10.030 -12.136 1.00 76.69 102 ILE A N 1
ATOM 832 C CA . ILE A 1 102 ? -2.051 -10.758 -13.282 1.00 76.69 102 ILE A CA 1
ATOM 833 C C . ILE A 1 102 ? -1.634 -10.106 -14.607 1.00 76.69 102 ILE A C 1
ATOM 835 O O . ILE A 1 102 ? -1.270 -10.807 -15.551 1.00 76.69 102 ILE A O 1
ATOM 839 N N . LEU A 1 103 ? -1.644 -8.772 -14.681 1.00 72.69 103 LEU A N 1
ATOM 840 C CA . LEU A 1 103 ? -1.220 -8.038 -15.876 1.00 72.69 103 LEU A CA 1
ATOM 841 C C . LEU A 1 103 ? 0.276 -8.227 -16.169 1.00 72.69 103 LEU A C 1
ATOM 843 O O . LEU A 1 103 ? 0.652 -8.408 -17.328 1.00 72.69 103 LEU A O 1
ATOM 847 N N . PHE A 1 104 ? 1.121 -8.246 -15.134 1.00 64.75 104 PHE A N 1
ATOM 848 C CA . PHE A 1 104 ? 2.565 -8.467 -15.275 1.00 64.75 104 PHE A CA 1
ATOM 849 C C . PHE A 1 104 ? 2.973 -9.940 -15.399 1.00 64.75 104 PHE A C 1
ATOM 851 O O . PHE A 1 104 ? 4.094 -10.220 -15.817 1.00 64.75 104 PHE A O 1
ATOM 858 N N . PHE A 1 105 ? 2.073 -10.886 -15.127 1.00 59.91 105 PHE A N 1
ATOM 859 C CA . PHE A 1 105 ? 2.329 -12.316 -15.306 1.00 59.91 105 PHE A CA 1
ATOM 860 C C . PHE A 1 105 ? 2.513 -12.732 -16.767 1.00 59.91 105 PHE A C 1
ATOM 862 O O . PHE A 1 105 ? 3.137 -13.751 -17.047 1.00 59.91 105 PHE A O 1
ATOM 869 N N . ARG A 1 106 ? 1.980 -11.951 -17.715 1.00 55.00 106 ARG A N 1
ATOM 870 C CA . ARG A 1 106 ? 2.115 -12.251 -19.148 1.00 55.00 106 ARG A CA 1
ATOM 871 C C . ARG A 1 106 ? 3.544 -12.113 -19.680 1.00 55.00 106 ARG A C 1
ATOM 873 O O . ARG A 1 106 ? 3.790 -12.594 -20.779 1.00 55.00 106 ARG A O 1
ATOM 880 N N . SER A 1 107 ? 4.473 -11.502 -18.938 1.00 49.03 107 SER A N 1
ATOM 881 C CA . SER A 1 107 ? 5.902 -11.586 -19.260 1.00 49.03 107 SER A CA 1
ATOM 882 C C . SER A 1 107 ? 6.512 -12.760 -18.491 1.00 49.03 107 SER A C 1
ATOM 884 O O . SER A 1 107 ? 6.577 -12.714 -17.266 1.00 49.03 107 SER A O 1
ATOM 886 N N . ASP A 1 108 ? 6.934 -13.796 -19.213 1.00 48.50 108 ASP A N 1
ATOM 887 C CA . ASP A 1 108 ? 7.313 -15.158 -18.792 1.00 48.50 108 ASP A CA 1
ATOM 888 C C . ASP A 1 108 ? 8.392 -15.344 -17.695 1.00 48.50 108 ASP A C 1
ATOM 890 O O . ASP A 1 108 ? 8.913 -16.444 -17.524 1.00 48.50 108 ASP A O 1
ATOM 894 N N . PHE A 1 109 ? 8.739 -14.327 -16.909 1.00 48.16 109 PHE A N 1
ATOM 895 C CA . PHE A 1 109 ? 9.930 -14.364 -16.060 1.00 48.16 109 PHE A CA 1
ATOM 896 C C . PHE A 1 109 ? 9.779 -14.995 -14.668 1.00 48.16 109 PHE A C 1
ATOM 898 O O . PHE A 1 109 ? 10.797 -15.156 -14.005 1.00 48.16 109 PHE A O 1
ATOM 905 N N . ASP A 1 110 ? 8.583 -15.371 -14.187 1.00 51.59 110 ASP A N 1
ATOM 906 C CA . ASP A 1 110 ? 8.498 -15.949 -12.828 1.00 51.59 110 ASP A CA 1
ATOM 907 C C . ASP A 1 110 ? 7.208 -16.747 -12.525 1.00 51.59 110 ASP A C 1
ATOM 909 O O . ASP A 1 110 ? 6.472 -16.486 -11.567 1.00 51.59 110 ASP A O 1
ATOM 913 N N . ARG A 1 111 ? 6.912 -17.776 -13.336 1.00 54.19 111 ARG A N 1
ATOM 914 C CA . ARG A 1 111 ? 5.707 -18.622 -13.170 1.00 54.19 111 ARG A CA 1
ATOM 915 C C . ARG A 1 111 ? 5.589 -19.334 -11.806 1.00 54.19 111 ARG A C 1
ATOM 917 O O . ARG A 1 111 ? 4.490 -19.732 -11.431 1.00 54.19 111 ARG A O 1
ATOM 924 N N . GLY A 1 112 ? 6.677 -19.463 -11.041 1.00 55.62 112 GLY A N 1
ATOM 925 C CA . GLY A 1 112 ? 6.701 -20.200 -9.768 1.00 55.62 112 GLY A CA 1
ATOM 926 C C . GLY A 1 112 ? 6.285 -19.412 -8.517 1.00 55.62 112 GLY A C 1
ATOM 927 O O . GLY A 1 112 ? 5.869 -20.017 -7.532 1.00 55.62 112 GLY A O 1
ATOM 928 N N . ARG A 1 113 ? 6.373 -18.073 -8.515 1.00 57.59 113 ARG A N 1
ATOM 929 C CA . ARG A 1 113 ? 6.217 -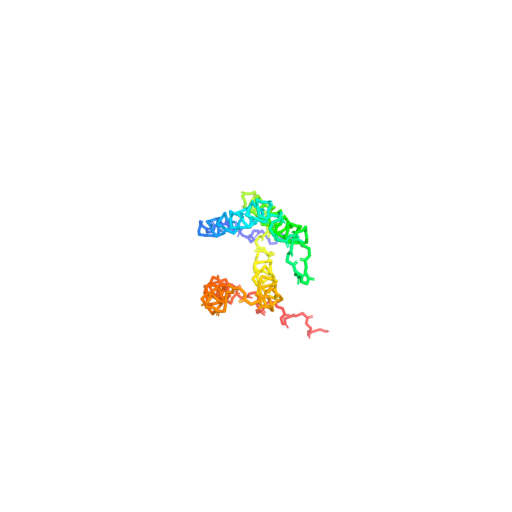17.259 -7.284 1.00 57.59 113 ARG A CA 1
ATOM 930 C C . ARG A 1 113 ? 4.807 -16.722 -7.029 1.00 57.59 113 ARG A C 1
ATOM 932 O O . ARG A 1 113 ? 4.512 -16.234 -5.938 1.00 57.59 113 ARG A O 1
ATOM 939 N N . LEU A 1 114 ? 3.926 -16.830 -8.013 1.00 53.94 114 LEU A N 1
ATOM 940 C CA . LEU A 1 114 ? 2.619 -16.175 -8.008 1.00 53.94 114 LEU A CA 1
ATOM 941 C C . LEU A 1 114 ? 1.552 -16.798 -7.099 1.00 53.94 114 LEU A C 1
ATOM 943 O O . LEU A 1 114 ? 0.883 -16.041 -6.393 1.00 53.94 114 LEU A O 1
ATOM 947 N N . PRO A 1 115 ? 1.408 -18.136 -7.017 1.00 58.69 115 PRO A N 1
ATOM 948 C CA . PRO A 1 115 ? 0.471 -18.740 -6.073 1.00 58.69 115 PRO A CA 1
ATOM 949 C C . PRO A 1 115 ? 0.808 -18.329 -4.637 1.00 58.69 115 PRO A C 1
ATOM 951 O O . PRO A 1 115 ? -0.078 -18.024 -3.850 1.00 58.69 115 PRO A O 1
ATOM 954 N N . PHE A 1 116 ? 2.102 -18.240 -4.321 1.00 57.91 116 PHE A N 1
ATOM 955 C CA . PHE A 1 116 ? 2.585 -17.858 -3.000 1.00 57.91 116 PHE A CA 1
ATOM 956 C C . PHE A 1 116 ? 2.256 -16.399 -2.654 1.00 57.91 116 PHE A C 1
ATOM 958 O O . PHE A 1 116 ? 1.764 -16.128 -1.561 1.00 57.91 116 PHE A O 1
ATOM 965 N N . GLN A 1 117 ? 2.453 -15.461 -3.587 1.00 62.28 117 GLN A N 1
ATOM 966 C CA . GLN A 1 117 ? 2.107 -14.051 -3.365 1.00 62.28 117 GLN A CA 1
ATOM 967 C C . GLN A 1 117 ? 0.594 -13.827 -3.242 1.00 62.28 117 GLN A C 1
ATOM 969 O O . GLN A 1 117 ? 0.168 -13.078 -2.363 1.00 62.28 117 GLN A O 1
ATOM 974 N N . ILE A 1 118 ? -0.220 -14.517 -4.050 1.00 63.44 118 ILE A N 1
ATOM 975 C CA . ILE A 1 118 ? -1.687 -14.466 -3.949 1.00 63.44 118 ILE A CA 1
ATOM 976 C C . ILE A 1 118 ? -2.156 -15.042 -2.610 1.00 63.44 118 ILE A C 1
ATOM 978 O O . ILE A 1 118 ? -2.999 -14.443 -1.944 1.00 63.44 118 IL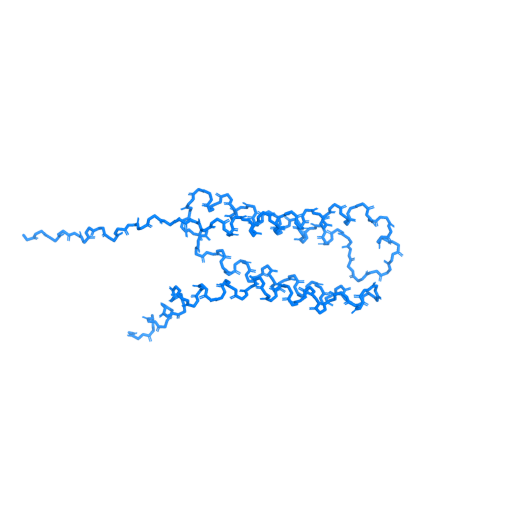E A O 1
ATOM 982 N N . VAL A 1 119 ? -1.592 -16.177 -2.185 1.00 66.56 119 VAL A N 1
ATOM 983 C CA . VAL A 1 119 ? -1.917 -16.808 -0.899 1.00 66.56 119 VAL A CA 1
ATOM 984 C C . VAL A 1 119 ? -1.546 -15.891 0.264 1.00 66.56 119 VAL A C 1
ATOM 986 O O . VAL A 1 119 ? -2.361 -15.717 1.166 1.00 66.56 119 VAL A O 1
ATOM 989 N N . ILE A 1 120 ? -0.378 -15.242 0.229 1.00 65.75 120 ILE A N 1
ATOM 990 C CA . ILE A 1 120 ? 0.027 -14.265 1.251 1.00 65.75 120 ILE A CA 1
ATOM 991 C C . ILE A 1 120 ? -0.909 -13.053 1.265 1.00 65.75 120 ILE A C 1
ATOM 993 O O . ILE A 1 120 ? -1.339 -12.633 2.339 1.00 65.75 120 ILE A O 1
ATOM 997 N N . ALA A 1 121 ? -1.262 -12.508 0.098 1.00 66.69 121 ALA A N 1
ATOM 998 C CA . ALA A 1 121 ? -2.198 -11.391 0.008 1.00 66.69 121 ALA A CA 1
ATOM 999 C C . ALA A 1 121 ? -3.570 -11.767 0.593 1.00 66.69 121 ALA A C 1
ATOM 1001 O O . ALA A 1 121 ? -4.120 -11.026 1.407 1.00 66.69 121 ALA A O 1
ATOM 1002 N N . ALA A 1 122 ? -4.090 -12.952 0.261 1.00 66.88 122 ALA A N 1
ATOM 1003 C CA . ALA A 1 122 ? -5.336 -13.468 0.822 1.00 66.88 122 ALA A CA 1
ATOM 1004 C C . ALA A 1 122 ? -5.248 -13.667 2.347 1.00 66.88 122 ALA A C 1
ATOM 1006 O O . ALA A 1 122 ? -6.166 -13.281 3.073 1.00 66.88 122 ALA A O 1
ATOM 1007 N N . LEU A 1 123 ? -4.127 -14.198 2.846 1.00 68.56 123 LEU A N 1
ATOM 1008 C CA . LEU A 1 123 ? -3.859 -14.386 4.278 1.00 68.56 123 LEU A CA 1
ATOM 1009 C C . LEU A 1 123 ? -3.797 -13.068 5.053 1.00 68.56 123 LEU A C 1
ATOM 1011 O O . LEU A 1 123 ? -4.228 -13.026 6.201 1.00 68.56 123 LEU A O 1
ATOM 1015 N N . LEU A 1 124 ? -3.297 -11.991 4.444 1.00 65.50 124 LEU A N 1
ATOM 1016 C CA . LEU A 1 124 ? -3.253 -10.664 5.066 1.00 65.50 124 LEU A CA 1
ATOM 1017 C C . LEU A 1 124 ? -4.617 -9.955 5.046 1.00 65.50 124 LEU A C 1
ATOM 1019 O O . LEU A 1 124 ? -4.914 -9.164 5.943 1.00 65.50 124 LEU A O 1
ATOM 1023 N N . VAL A 1 125 ? -5.466 -10.251 4.058 1.00 68.38 125 VAL A N 1
ATOM 1024 C CA . VAL A 1 125 ? -6.805 -9.653 3.908 1.00 68.38 125 VAL A CA 1
ATOM 1025 C C . VAL A 1 125 ? -7.864 -10.359 4.763 1.00 68.38 125 VAL A C 1
ATOM 1027 O O . VAL A 1 125 ? -8.781 -9.713 5.276 1.00 68.38 125 VAL A O 1
ATOM 1030 N N . LEU A 1 126 ? -7.732 -11.669 4.978 1.00 71.25 126 LEU A N 1
ATOM 1031 C CA . LEU A 1 126 ? -8.664 -12.482 5.771 1.00 71.25 126 LEU A CA 1
ATOM 1032 C C . LEU A 1 126 ? -8.943 -11.920 7.185 1.00 71.25 126 LEU A C 1
ATOM 1034 O O . LEU A 1 126 ? -10.115 -11.757 7.536 1.00 71.25 126 LEU A O 1
ATOM 1038 N N . PRO A 1 127 ? -7.931 -11.542 7.993 1.00 67.81 127 PRO A N 1
ATOM 1039 C CA . PRO A 1 127 ? -8.146 -10.981 9.327 1.00 67.81 127 PRO A CA 1
ATOM 1040 C C . PRO A 1 127 ? -8.908 -9.649 9.307 1.00 67.81 127 PRO A C 1
ATOM 1042 O O . PRO A 1 127 ? -9.706 -9.376 10.205 1.00 67.81 127 PRO A O 1
ATOM 1045 N N . LEU A 1 128 ? -8.703 -8.824 8.272 1.00 66.12 128 LEU A N 1
ATOM 1046 C CA . LEU A 1 128 ? -9.420 -7.555 8.106 1.00 66.12 128 LEU A CA 1
ATOM 1047 C C . LEU A 1 128 ? -10.913 -7.795 7.861 1.00 66.12 128 LEU A C 1
ATOM 1049 O O . LEU A 1 128 ? -11.747 -7.080 8.419 1.00 66.12 128 LEU A O 1
ATOM 1053 N N . TRP A 1 129 ? -11.249 -8.834 7.095 1.00 65.00 129 TRP A N 1
ATOM 1054 C CA . TRP A 1 129 ? -12.630 -9.259 6.870 1.00 65.00 129 TRP A CA 1
ATOM 1055 C C . TRP A 1 129 ? -13.288 -9.823 8.127 1.00 65.00 129 TRP A C 1
ATOM 1057 O O . TRP A 1 129 ? -14.431 -9.474 8.419 1.00 65.00 129 TRP A O 1
ATOM 1067 N N . VAL A 1 130 ? -12.559 -10.609 8.924 1.00 70.06 130 VAL A N 1
ATOM 1068 C CA . VAL A 1 130 ? -13.052 -11.104 10.220 1.00 70.06 130 VAL A CA 1
ATOM 1069 C C . VAL A 1 130 ? -13.398 -9.936 11.150 1.00 70.06 130 VAL A C 1
ATOM 1071 O O . VAL A 1 130 ? -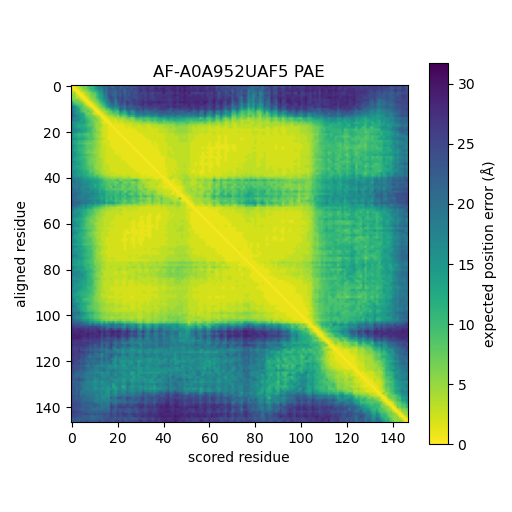14.455 -9.940 11.776 1.00 70.06 130 VAL A O 1
ATOM 1074 N N . ILE A 1 131 ? -12.572 -8.887 11.193 1.00 66.31 131 ILE A N 1
ATOM 1075 C CA . ILE A 1 131 ? -12.836 -7.695 12.015 1.00 66.31 131 ILE A CA 1
ATOM 1076 C C . ILE A 1 131 ? -14.002 -6.865 11.463 1.00 66.31 131 ILE A C 1
ATOM 1078 O O . ILE A 1 131 ? -14.819 -6.369 12.242 1.00 66.31 131 ILE A O 1
ATOM 1082 N N . ALA A 1 132 ? -14.102 -6.705 10.140 1.00 65.81 132 ALA A N 1
ATOM 1083 C CA . ALA A 1 132 ? -15.217 -6.007 9.498 1.00 65.81 132 ALA A CA 1
ATOM 1084 C C . ALA A 1 132 ? -16.559 -6.707 9.772 1.00 65.81 132 ALA A C 1
ATOM 1086 O O . ALA A 1 132 ? -17.561 -6.046 10.067 1.00 65.81 132 ALA A O 1
ATOM 1087 N N . TRP A 1 133 ? -16.547 -8.043 9.752 1.00 66.81 133 TRP A N 1
ATOM 1088 C CA . TRP A 1 133 ? -17.682 -8.888 10.105 1.00 66.81 133 TRP A CA 1
ATOM 1089 C C . TRP A 1 133 ? -18.033 -8.765 11.594 1.00 66.81 133 TRP A C 1
ATOM 1091 O O . TRP A 1 133 ? -19.168 -8.441 11.937 1.00 66.81 133 TRP A O 1
ATOM 1101 N N . GLN A 1 134 ? -17.050 -8.922 12.490 1.00 66.88 134 GLN A N 1
ATOM 1102 C CA . GLN A 1 134 ? -17.243 -8.838 13.946 1.00 66.88 134 GLN A CA 1
ATOM 1103 C C . GLN A 1 134 ? -17.714 -7.458 14.421 1.00 66.88 134 GLN A C 1
ATOM 1105 O O . GLN A 1 134 ? -18.458 -7.357 15.394 1.00 66.88 134 GLN A O 1
ATOM 1110 N N . ARG A 1 135 ? -17.311 -6.374 13.746 1.00 64.69 135 ARG A N 1
ATOM 1111 C CA . ARG A 1 135 ? -17.759 -5.009 14.070 1.00 64.69 135 ARG A CA 1
ATOM 1112 C C . ARG A 1 135 ? -19.145 -4.666 13.517 1.00 64.69 135 ARG A C 1
ATOM 1114 O O . ARG A 1 135 ? -19.592 -3.533 13.707 1.00 64.69 135 ARG A O 1
ATOM 1121 N N . GLY A 1 136 ? -19.824 -5.605 12.852 1.00 56.00 136 GLY A N 1
ATOM 1122 C CA . GLY A 1 136 ? -21.193 -5.425 12.368 1.00 56.00 136 GLY A CA 1
ATOM 1123 C C . GLY A 1 136 ? -21.332 -4.318 11.322 1.00 56.00 136 GLY A C 1
ATOM 1124 O O . GLY A 1 136 ? -22.405 -3.732 11.186 1.00 56.00 136 GLY A O 1
ATOM 1125 N N . TRP A 1 137 ? -20.263 -3.996 10.586 1.00 59.88 137 TRP A N 1
ATOM 1126 C CA . TRP A 1 137 ? -20.308 -2.953 9.555 1.00 59.88 137 TRP A CA 1
ATOM 1127 C C . TRP A 1 137 ? -21.278 -3.299 8.419 1.00 59.88 137 TRP A C 1
ATOM 1129 O O . TRP A 1 137 ? -21.909 -2.400 7.875 1.00 59.88 137 TRP A O 1
ATOM 1139 N N . LEU A 1 138 ? -21.461 -4.593 8.139 1.00 53.72 138 LEU A N 1
ATOM 1140 C CA . LEU A 1 138 ? -22.450 -5.116 7.190 1.00 53.72 138 LEU A CA 1
ATOM 1141 C C . LEU A 1 138 ? -23.894 -5.066 7.724 1.00 53.72 138 LEU A C 1
ATOM 1143 O O . LEU A 1 138 ? -24.833 -4.956 6.944 1.00 53.72 138 LEU A O 1
ATOM 1147 N N . ALA A 1 139 ? -24.095 -5.101 9.045 1.00 53.25 139 ALA A N 1
ATO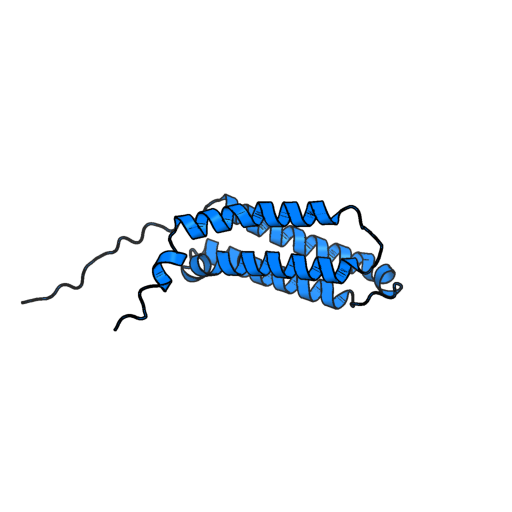M 1148 C CA . ALA A 1 139 ? -25.435 -5.106 9.640 1.00 53.25 139 ALA A CA 1
ATOM 1149 C C . ALA A 1 139 ? -26.100 -3.718 9.626 1.00 53.25 139 ALA A C 1
ATOM 1151 O O . ALA A 1 139 ? -27.321 -3.608 9.670 1.00 53.25 139 ALA A O 1
ATOM 1152 N N . ARG A 1 140 ? -25.306 -2.641 9.554 1.00 50.03 140 ARG A N 1
ATOM 1153 C CA . ARG A 1 140 ? -25.802 -1.261 9.674 1.00 50.03 140 ARG A CA 1
ATOM 1154 C C . ARG A 1 140 ? -26.275 -0.644 8.347 1.00 50.03 140 ARG A C 1
ATOM 1156 O O . ARG A 1 140 ? -26.812 0.457 8.364 1.00 50.03 140 ARG A O 1
ATOM 1163 N N . SER A 1 141 ? -26.072 -1.316 7.212 1.00 50.84 141 SER A N 1
ATOM 1164 C CA . SER A 1 141 ? -26.477 -0.831 5.881 1.00 50.84 141 SER A CA 1
ATOM 1165 C C . SER A 1 141 ? -27.844 -1.337 5.410 1.00 50.84 141 SER A C 1
ATOM 1167 O O . SER A 1 141 ? -28.354 -0.822 4.424 1.00 50.84 141 SER A O 1
ATOM 1169 N N . ILE A 1 142 ? -28.452 -2.309 6.098 1.00 54.22 142 ILE A N 1
ATOM 1170 C CA . ILE A 1 142 ? -29.737 -2.905 5.680 1.00 54.22 142 ILE A CA 1
ATOM 1171 C C . ILE A 1 142 ? -30.941 -2.121 6.245 1.00 54.22 142 ILE A C 1
ATOM 1173 O O . ILE A 1 142 ? -32.055 -2.245 5.755 1.00 54.22 142 ILE A O 1
ATOM 1177 N N . THR A 1 143 ? -30.735 -1.241 7.228 1.00 53.94 143 THR A N 1
ATOM 1178 C CA . THR A 1 143 ? -31.828 -0.587 7.974 1.00 53.94 143 THR A CA 1
ATOM 1179 C C . THR A 1 143 ? -32.253 0.796 7.451 1.00 53.94 143 THR A C 1
ATOM 1181 O O . THR A 1 143 ? -32.866 1.543 8.202 1.00 53.94 143 THR A O 1
ATOM 1184 N N . ILE A 1 144 ? -31.914 1.183 6.211 1.00 55.94 144 ILE A N 1
ATOM 1185 C CA . ILE A 1 144 ? -32.206 2.542 5.682 1.00 55.94 144 ILE A CA 1
ATOM 1186 C C . ILE A 1 144 ? -33.278 2.546 4.563 1.00 55.94 144 ILE A C 1
ATOM 1188 O O . ILE A 1 144 ? -33.564 3.587 3.993 1.00 55.94 144 ILE A O 1
ATOM 1192 N N . THR A 1 145 ? -33.928 1.424 4.237 1.00 51.19 145 THR A N 1
ATOM 1193 C CA . THR A 1 145 ? -34.968 1.386 3.175 1.00 51.19 145 THR A CA 1
ATOM 1194 C C . THR A 1 145 ? -36.246 0.669 3.609 1.00 51.19 145 THR A C 1
ATOM 1196 O O . THR A 1 145 ? -36.714 -0.254 2.952 1.00 51.19 145 THR A O 1
ATOM 1199 N N . ALA A 1 146 ? -36.813 1.093 4.737 1.00 48.22 146 ALA A N 1
ATOM 1200 C CA . ALA A 1 146 ? -38.162 0.700 5.134 1.00 48.22 146 ALA A CA 1
ATOM 1201 C C . ALA A 1 146 ? -38.887 1.878 5.803 1.00 48.22 146 ALA A C 1
ATOM 1203 O O . ALA A 1 146 ? -39.262 1.782 6.966 1.00 48.22 146 ALA A O 1
ATOM 1204 N N . GLU A 1 147 ? -39.031 2.991 5.081 1.00 44.44 147 GLU A N 1
ATOM 1205 C CA . GLU A 1 147 ? -40.049 4.023 5.338 1.00 44.44 147 GLU A CA 1
ATOM 1206 C C . GLU A 1 147 ? -40.632 4.494 4.004 1.00 44.44 147 GLU A C 1
ATOM 1208 O O . GLU A 1 147 ? -39.836 4.653 3.047 1.00 44.44 147 GLU A O 1
#

Radius of gyration: 20.42 Å; Cα contacts (8 Å, |Δi|>4): 59; chains: 1; bounding box: 58×41×56 Å

Sequence (147 aa):
MTTEPPRDRAQRPLRVPWWLWIALLVLVAANTIEIVVTISTNAVLDSLPLPFSPAARVIFAGTWVTVLFIYGVALWLQRRWAFRWIVPVLNLYALTHVVWQILFFRSDFDRGRLPFQIVIAALLVLPLWVIAWQRGWLARSITITAE

Foldseek 3Di:
DDDDDDDDPPPPQPDDPVVVLVVLVVLLVVLVVQLVVLVVCQVVVVPDPQPDHSVVSNVVSVVSNVVSVVLSVCVVVVPPVSVVCVLVSLVVVLVVVLVVCVSRVVPPDPPPCNVVVNVVSCVVNVVSVVVCVVVCVVVVVVPPPDD

Mean predicted aligned error: 11.29 Å

Secondary structure (DSSP, 8-state):
-----------------HHHHHHHHHHHHHHHHHHHHHHHTHHHHTTS--SS-HHHHHHHHHHHHHHHHHHHHHHHTT-HHHHHHHHHHHHHHHHHHHHHHHHHTTSSS-TTTHHHHHHHHHHHHHHHHHHHHHTTTTGGGSTTS--

Solvent-accessible surface area (backbone atoms only — not comparable to full-atom values): 8872 Å² total; per-residue (Å²): 139,82,84,76,75,87,76,72,82,72,77,70,80,81,73,76,60,70,67,58,55,52,51,48,52,52,52,36,49,51,30,50,51,50,35,52,53,49,63,76,40,35,78,64,53,74,74,47,96,60,98,62,59,68,65,58,52,39,52,53,32,51,50,51,32,51,53,47,48,52,44,49,54,32,49,74,68,61,37,69,66,35,70,69,46,47,62,62,50,52,50,49,49,54,52,52,50,52,53,49,50,59,66,57,55,76,55,86,82,59,88,82,58,51,68,57,52,53,49,51,52,49,62,65,47,49,62,56,49,52,50,44,57,74,69,41,64,74,67,70,70,73,80,80,80,85,129

Nearest PDB structures (foldseek):
  4ilo-assembly1_A  TM=2.404E-01  e=6.923E+00  Chlamydia trachomatis L2/434/Bu

=== Feature glossary ===
A reading guide for the features in this record.

Start from the sequence.

  · Sequence gives the chain of amino acids in standard one-letter code (A=alanine, C=cysteine, …, Y=tyrosine), read N→C. It is the only feature that is directly encoded by the gene; all structural features are derived from the folded form of this sequence.

Fold it, and you get atomic coordinates and the backbone conformation that goes with them.

  · The mmCIF table is the protein's shape written out atom by atom. For each backbone N, Cα, C, and carbonyl O, it records an (x, y, z) coordinate triple in Å plus the residue 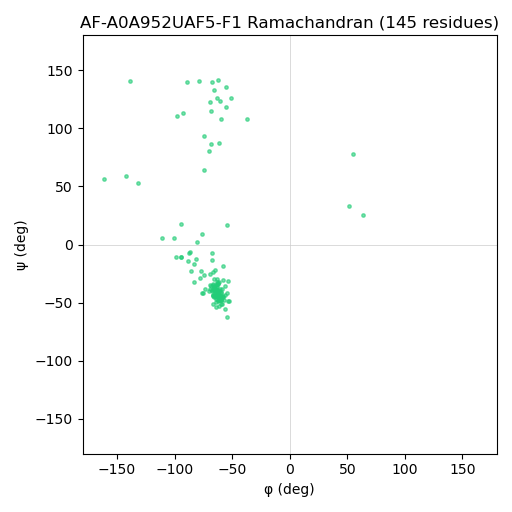type, chain letter, and residue number.

  · Backbone dihedral angles. Every residue except chain termini has a φ (preceding-C → N → Cα → C) and a ψ (N → Cα → C → next-N). They are reported in degrees following the IUPAC sign convention. Secondary structure is essentially a statement about which (φ, ψ) basin each residue occupies.

  · DSSP 8-state secondary structure assigns each residue one of H (α-helix), G (3₁₀-helix), I (π-helix), E (extended β-strand), B (isolated β-bridge), T (hydrogen-bonded turn), S (bend), or '-' (coil). The assignment is computed from backbone hydrogen-bond geometry via the Kabsch–Sander algorithm.

  · P-SEA three-state annotation labels each residue as helix, strand, or coil based purely on the geometry of the Cα trace. It serves as a fallback when the full backbone (and thus DSSP) is unavailable.

Summarize the fold with a handful of shape descriptors and a per-residue structural alphabet.

  · Radius of gyration (Rg) is the root-mean-square distance of Cα atoms from their centroid — a single number for overall size and compactness. A globular domain of N residues has Rg ≈ 2.2·N^0.38 Å; an extended or disordered chain has a much larger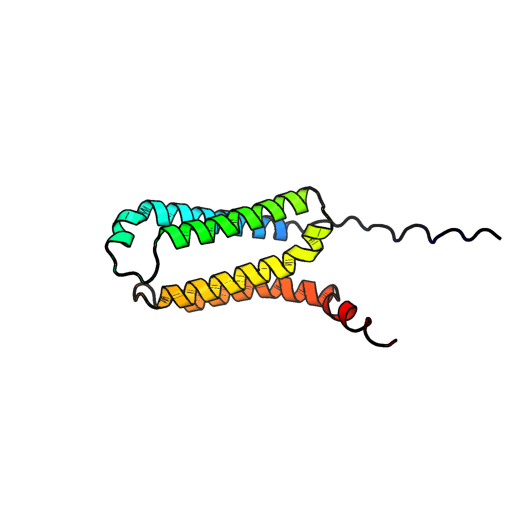 Rg. The Cα contact count is the number of residue pairs whose Cα atoms are within 8 Å and are more than four positions apart in sequence — a standard proxy for tertiary packing density. The bounding box is the smallest axis-aligned box enclosing all Cα atoms.

  · Foldseek's 3Di representation compresses backbone geometry into a per-residue letter drawn from a learned twenty-state alphabet. It captures the tertiary interaction pattern around each residue — which residues are packed against it in space, regardless of where they are in sequence.

  · Accessible surface area quantifies burial. A residue with SASA near zero is packed into the hydrophobic core; one with SASA >100 Å² sits on the surface. Computed here via the Shrake–Rupley numerical algorithm with a 1.4 Å probe.

Ask how reliable the model is.

  · For AlphaFold models, the B-factor field carries pLDDT — the model's own estimate of local accuracy on a 0–100 scale. Regions with pLDDT<50 should be treated as essentially unmodeled; they often correspond to intrinsically disordered segments.

  · For experimental (PDB) structures, the B-factor (temperature factor) quantifies the positional spread of each atom in the crystal — a combination of thermal vibration and static disorder — in units of Å². High B-factors mark flexible loops or poorly resolved regions; low B-factors mark the rigid, well-ordered core.

  · PAE(i, j) answers: if I align the predicted and true structures on residue i, how far off (in Å) do I expect residue j to be? A block-diagonal PAE matrix with low values on the blocks and high values off-diagonal is the signature of a multi-domain protein with confidently predicted domains but uncertain inter-domain orientation.

Place it in context: what it resembles, what it is annotated as, and how it looks.

  · Structural nearest neighbors (via Foldseek easy-search vs the PDB). Reported per hit: target PDB id, E-value, and alignment TM-score. A TM-score above ~0.5 is the conventional threshold for 'same fold'.

  · Functional annotations link the protein to curated databases. InterPro entries identify conserved domains and families by matching the sequence against member-database signatures (Pfam, PROSITE, CDD, …). Gene Ontology (GO) terms describe molecular function, biological process, and cellular component in a controlled vocabulary. CATH places the structure in a hierarchical fold classification (Class/Architecture/Topology/Homologous-superfamily). The organism is the source species.

  · Plot images: a contact map (which residues are close in 3D, as an N×N binary image), a Ramachandran scatter (backbone torsion angles, revealing secondary-structure composition at a glance), and — for AlphaFold structures — a PAE heatmap (pairwise prediction confidence).

  · Structure images are PyMOL renders from six orthogonal camera directions. Cartoon representation draws helices as coils and strands as arrows; sticks shows the backbone as bonds; surface shows the solvent-excluded envelope. Rainbow coloring maps sequence position to hue (blue→red, N→C); chain coloring assigns a distinct color per polypeptide.